Protein AF-I4B4V9-F1 (afdb_monomer_lite)

Sequence (174 aa):
MSSDVNYARADELATLVEERFMQLIEQGAFADLEPKLLELAKTGSEDQAVTLSLQFRLSDSEREREVIVAETSRAFLSDGDTYDFNNNESTLRYLCDGEIKVFQRNSCPHCWGDWPDKVKESVCPDCGYELGNQVKILIDDNACPHCLEGRVSRQEPRCDACGEQVEEKFVSWG

pLDDT: mean 88.31, std 8.2, range [35.88, 97.12]

Foldseek 3Di:
DPPPPQLVVVLVVQVVVQVVVVVCVVVCVCVVPLVVLQVVQLVDDQPDWRKDKDFDWDADPVLRAIDGQWMKMWIHHSVGDIDIDIDHQDWFWKCAQNDTFIGGPQADRPRRDGRHCCVVVQADPPPRDGQLPRMATEDEPQAQSPPRPFGADPVRQQTPPPRDGDDPSRHDYD

Radius of gyration: 19.32 Å; chains: 1; bounding box: 42×31×54 Å

Secondary structure (DSSP, 8-state):
------HHHHHHHHHHHHHHHHHHHHTTTTTTTHHHHHHHHTTS-TT-EEEEEEEEEEEETTTTEEEEEEEEEEEEETTS-EEEEE--PPEEEEEETTEEEEEETTB-TTT--B-TTTTTS-B-TTT--BBTTTEEEEESS-B-TTTSSSB--SS--B-TTT--B--GGGEEE-

Organism: Turneriella parva (strain ATCC BAA-1111 / DSM 21527 / NCTC 11395 / H) (NCBI:txid869212)

Structure (mmCIF, N/CA/C/O backbone):
data_AF-I4B4V9-F1
#
_entry.id   AF-I4B4V9-F1
#
loop_
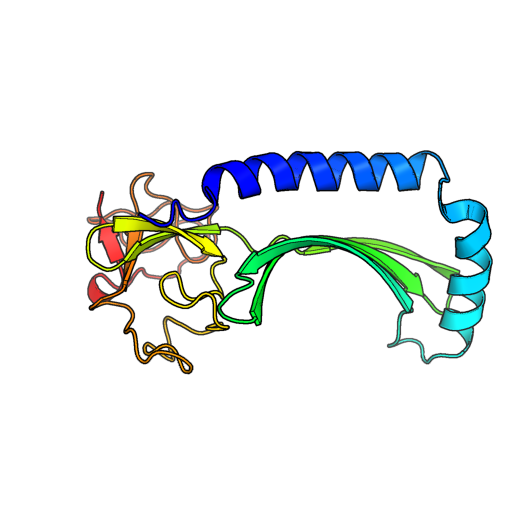_atom_site.group_PDB
_atom_site.id
_atom_site.type_symbol
_atom_site.label_atom_id
_atom_site.label_alt_id
_atom_site.label_comp_id
_atom_site.label_asym_id
_atom_site.label_entity_id
_atom_site.label_seq_id
_atom_site.pdbx_PDB_ins_code
_atom_site.Cartn_x
_atom_site.Cartn_y
_atom_site.Cartn_z
_atom_site.occupancy
_atom_site.B_iso_or_equiv
_atom_site.auth_seq_id
_atom_site.auth_comp_id
_atom_site.auth_asym_id
_atom_site.auth_atom_id
_atom_site.pdbx_PDB_model_num
ATOM 1 N N . MET A 1 1 ? -22.233 -16.194 5.574 1.00 35.88 1 MET A N 1
ATOM 2 C CA . MET A 1 1 ? -21.068 -15.579 6.233 1.00 35.88 1 MET A CA 1
ATOM 3 C C . MET A 1 1 ? -19.998 -15.494 5.170 1.00 35.88 1 MET A C 1
ATOM 5 O O . MET A 1 1 ? -19.434 -16.527 4.836 1.00 35.88 1 MET A O 1
ATOM 9 N N . SER A 1 2 ? -19.850 -14.329 4.536 1.00 43.50 2 SER A N 1
ATOM 10 C CA . SER A 1 2 ? -18.686 -14.080 3.684 1.00 43.50 2 SER A CA 1
ATOM 11 C C . SER A 1 2 ? -17.487 -14.091 4.620 1.00 43.50 2 SER A C 1
ATOM 13 O O . SER A 1 2 ? -17.448 -13.302 5.562 1.00 43.50 2 SER A O 1
ATOM 15 N N . SER A 1 3 ? -16.592 -15.063 4.474 1.00 57.78 3 SER A N 1
ATOM 16 C CA . SER A 1 3 ? -15.301 -14.984 5.141 1.00 57.78 3 SER A CA 1
ATOM 17 C C . SER A 1 3 ? -14.486 -13.973 4.348 1.00 57.78 3 SER A C 1
ATOM 19 O O . SER A 1 3 ? -13.926 -14.336 3.312 1.00 57.78 3 SER A O 1
ATOM 21 N N . ASP A 1 4 ? -14.486 -12.718 4.798 1.00 71.12 4 ASP A N 1
ATOM 22 C CA . ASP A 1 4 ? -13.602 -11.685 4.260 1.00 71.12 4 ASP A CA 1
ATOM 23 C C . ASP A 1 4 ? -12.173 -12.245 4.168 1.00 71.12 4 ASP A C 1
ATOM 25 O O . ASP A 1 4 ? -11.737 -13.050 5.004 1.00 71.12 4 ASP A O 1
ATOM 29 N N . VAL A 1 5 ? -11.441 -11.847 3.127 1.00 76.31 5 VAL A N 1
ATOM 30 C CA . VAL A 1 5 ? -10.042 -12.249 2.971 1.00 76.31 5 VAL A CA 1
ATOM 31 C C . VAL A 1 5 ? -9.266 -11.831 4.220 1.00 76.31 5 VAL A C 1
ATOM 33 O O . VAL A 1 5 ? -9.376 -10.699 4.690 1.00 76.31 5 VAL A O 1
ATOM 36 N N . ASN A 1 6 ? -8.469 -12.752 4.769 1.00 82.06 6 ASN A N 1
ATOM 37 C CA . ASN A 1 6 ? -7.642 -12.459 5.933 1.00 82.06 6 ASN A CA 1
ATOM 38 C C . ASN A 1 6 ? -6.485 -11.538 5.524 1.00 82.06 6 ASN A C 1
ATOM 40 O O . ASN A 1 6 ? -5.448 -12.003 5.050 1.00 82.06 6 ASN A O 1
ATOM 44 N N . TYR A 1 7 ? -6.684 -10.239 5.723 1.00 79.38 7 TYR A N 1
ATOM 45 C CA . TYR A 1 7 ? -5.731 -9.206 5.336 1.00 79.38 7 TYR A CA 1
ATOM 46 C C . TYR A 1 7 ? -4.411 -9.292 6.114 1.00 79.38 7 TYR A C 1
ATOM 48 O O . TYR A 1 7 ? -3.357 -9.071 5.535 1.00 79.38 7 TYR A O 1
ATOM 56 N N . ALA A 1 8 ? -4.435 -9.701 7.388 1.00 75.75 8 ALA A N 1
ATOM 57 C CA . ALA A 1 8 ? -3.206 -9.909 8.162 1.00 75.75 8 ALA A CA 1
ATOM 58 C C . ALA A 1 8 ? -2.328 -11.005 7.536 1.00 75.75 8 ALA A C 1
ATOM 60 O O . ALA A 1 8 ? -1.122 -10.852 7.398 1.00 75.75 8 ALA A O 1
ATOM 61 N N . ARG A 1 9 ? -2.947 -12.094 7.066 1.00 83.38 9 ARG A N 1
ATOM 62 C CA . ARG A 1 9 ? -2.232 -13.140 6.325 1.00 83.38 9 ARG A CA 1
ATOM 63 C C . ARG A 1 9 ? -1.784 -12.675 4.935 1.00 83.38 9 ARG A C 1
ATOM 65 O O . ARG A 1 9 ? -0.802 -13.190 4.408 1.00 83.38 9 ARG A O 1
ATOM 72 N N . ALA A 1 10 ? -2.523 -11.758 4.312 1.00 84.19 10 ALA A N 1
ATOM 73 C CA . ALA A 1 10 ? -2.114 -11.169 3.043 1.00 84.19 10 ALA A CA 1
ATOM 74 C C . ALA A 1 10 ? -0.869 -10.290 3.216 1.00 84.19 10 ALA A C 1
ATOM 76 O O . ALA A 1 10 ? 0.035 -10.405 2.403 1.00 84.19 10 ALA A O 1
ATOM 77 N N . ASP A 1 11 ? -0.787 -9.503 4.290 1.00 78.88 11 ASP A N 1
ATOM 78 C CA . ASP A 1 11 ? 0.392 -8.707 4.656 1.00 78.88 11 ASP A CA 1
ATOM 79 C C . ASP A 1 11 ? 1.641 -9.595 4.838 1.00 78.88 11 ASP A C 1
ATOM 81 O O . ASP A 1 11 ? 2.663 -9.367 4.196 1.00 78.88 11 ASP A O 1
ATOM 85 N N . GLU A 1 12 ? 1.520 -10.714 5.567 1.00 82.50 12 GLU A N 1
ATOM 86 C CA . GLU A 1 12 ? 2.602 -11.712 5.689 1.00 82.50 12 GLU A CA 1
ATOM 87 C C . GLU A 1 12 ? 3.039 -12.292 4.330 1.00 82.50 12 GLU A C 1
ATOM 89 O O . GLU A 1 12 ? 4.223 -12.527 4.079 1.00 82.50 12 GLU A O 1
ATOM 94 N N . LEU A 1 13 ? 2.080 -12.553 3.434 1.00 86.88 13 LEU A N 1
ATOM 95 C CA . LEU A 1 13 ? 2.371 -13.063 2.095 1.00 86.88 13 LEU A CA 1
ATOM 96 C C . LEU A 1 13 ? 3.001 -11.988 1.200 1.00 86.88 13 LEU A C 1
ATOM 98 O O . LEU A 1 13 ? 3.783 -12.327 0.315 1.00 86.88 13 LEU A O 1
ATOM 102 N N . ALA A 1 14 ? 2.684 -10.717 1.433 1.00 84.25 14 ALA A N 1
ATOM 103 C CA . ALA A 1 14 ? 3.181 -9.584 0.669 1.00 84.25 14 ALA A CA 1
ATOM 104 C C . ALA A 1 14 ? 4.707 -9.481 0.762 1.00 84.25 14 ALA A C 1
ATOM 106 O O . ALA A 1 14 ? 5.370 -9.410 -0.272 1.00 84.25 14 ALA A O 1
ATOM 107 N N . THR A 1 15 ? 5.262 -9.622 1.972 1.00 84.06 15 THR A N 1
ATOM 108 C CA . THR A 1 15 ? 6.716 -9.700 2.188 1.00 84.06 15 THR A CA 1
ATOM 109 C C . THR A 1 15 ? 7.345 -10.834 1.380 1.00 84.06 15 THR A C 1
ATOM 111 O O . THR A 1 15 ? 8.357 -10.643 0.712 1.00 84.06 15 THR A O 1
ATOM 114 N N . LEU A 1 16 ? 6.723 -12.019 1.371 1.00 88.06 16 LEU A N 1
ATOM 115 C CA . LEU A 1 16 ? 7.238 -13.144 0.592 1.00 88.06 16 LEU A CA 1
ATOM 116 C C . LEU A 1 16 ? 7.168 -12.878 -0.921 1.00 88.06 16 LEU A C 1
ATOM 118 O O . LEU A 1 16 ? 8.066 -13.289 -1.652 1.00 88.06 16 LEU A O 1
ATOM 122 N N . VAL A 1 17 ? 6.112 -12.223 -1.414 1.00 87.38 17 VAL A N 1
ATOM 123 C CA . VAL A 1 17 ? 5.985 -11.867 -2.837 1.00 87.38 17 VAL A CA 1
ATOM 124 C C . VAL A 1 17 ? 7.072 -10.873 -3.250 1.00 87.38 17 VAL A C 1
ATOM 126 O O . VAL A 1 17 ? 7.719 -11.092 -4.275 1.00 87.38 17 VAL A O 1
ATOM 129 N N . GLU A 1 18 ? 7.314 -9.843 -2.440 1.00 85.81 18 GLU A N 1
ATOM 130 C CA . GLU A 1 18 ? 8.386 -8.859 -2.634 1.00 85.81 18 GLU A CA 1
ATOM 131 C C . GLU A 1 18 ? 9.762 -9.537 -2.708 1.00 85.81 18 GLU A C 1
ATOM 133 O O . GLU A 1 18 ? 10.475 -9.392 -3.704 1.00 85.81 18 GLU A O 1
ATOM 138 N N . GLU A 1 19 ? 10.108 -10.361 -1.712 1.00 87.88 19 GLU A N 1
ATOM 139 C CA . GLU A 1 19 ? 11.382 -11.092 -1.681 1.00 87.88 19 GLU A CA 1
ATOM 140 C C . GLU A 1 19 ? 11.583 -11.949 -2.940 1.00 87.88 19 GLU A C 1
ATOM 142 O O . GLU A 1 19 ? 12.679 -12.018 -3.503 1.00 87.88 19 GLU A O 1
ATOM 147 N N . ARG A 1 20 ? 10.522 -12.619 -3.405 1.00 89.38 20 ARG A N 1
ATOM 148 C CA . ARG A 1 20 ? 10.584 -13.462 -4.606 1.00 89.38 20 ARG A CA 1
ATOM 149 C C . ARG A 1 20 ? 10.719 -12.649 -5.881 1.00 89.38 20 ARG A C 1
ATOM 151 O O . ARG A 1 20 ? 11.414 -13.095 -6.792 1.00 89.38 20 ARG A O 1
ATOM 158 N N . PHE A 1 21 ? 10.093 -11.483 -5.962 1.00 84.88 21 PHE A N 1
ATOM 159 C CA . PHE A 1 21 ? 10.244 -10.616 -7.121 1.00 84.88 21 PHE A CA 1
ATOM 160 C C . PHE A 1 21 ? 11.657 -10.048 -7.227 1.00 84.88 21 PHE A C 1
ATOM 162 O O . PHE A 1 21 ? 12.258 -10.124 -8.299 1.00 84.88 21 PHE A O 1
ATOM 169 N N . MET A 1 22 ? 12.234 -9.599 -6.111 1.00 85.06 22 MET A N 1
ATOM 170 C CA . MET A 1 22 ? 13.634 -9.166 -6.077 1.00 85.06 22 MET A CA 1
ATOM 171 C C . MET A 1 22 ? 14.581 -10.295 -6.500 1.00 85.06 22 MET A C 1
ATOM 173 O O . MET A 1 22 ? 15.472 -10.081 -7.318 1.00 85.06 22 MET A O 1
ATOM 177 N N . GLN A 1 23 ? 14.328 -11.532 -6.060 1.00 90.50 23 GLN A N 1
ATOM 178 C CA . GLN A 1 23 ? 15.096 -12.695 -6.522 1.00 90.50 23 GLN A CA 1
ATOM 179 C C . GLN A 1 23 ? 14.976 -12.933 -8.034 1.00 90.50 23 GLN A C 1
ATOM 181 O O . GLN A 1 23 ? 15.967 -13.293 -8.666 1.00 90.50 23 GLN A O 1
ATOM 186 N N . LEU A 1 24 ? 13.792 -12.756 -8.632 1.00 89.69 24 LEU A N 1
ATOM 187 C CA . LEU A 1 24 ? 13.614 -12.889 -10.085 1.00 89.69 24 LEU A CA 1
ATOM 188 C C . LEU A 1 24 ? 14.429 -11.840 -10.843 1.00 89.69 24 LEU A C 1
ATOM 190 O O . LEU A 1 24 ? 15.068 -12.161 -11.847 1.00 89.69 24 LEU A O 1
ATOM 194 N N . ILE A 1 25 ? 14.434 -10.607 -10.342 1.00 85.25 25 ILE A N 1
ATOM 195 C CA . ILE A 1 25 ? 15.245 -9.520 -10.880 1.00 85.25 25 ILE A CA 1
ATOM 196 C C . ILE A 1 25 ? 16.740 -9.867 -10.799 1.00 85.25 25 ILE A C 1
ATOM 198 O O . ILE A 1 25 ? 17.429 -9.835 -11.817 1.00 85.25 25 ILE A O 1
ATOM 202 N N . GLU A 1 26 ? 17.239 -10.256 -9.622 1.00 87.81 26 GLU A N 1
ATOM 203 C CA . GLU A 1 26 ? 18.649 -10.621 -9.406 1.00 87.81 26 GLU A CA 1
ATOM 204 C C . GLU A 1 26 ? 19.098 -11.807 -10.271 1.00 87.81 26 GLU A C 1
ATOM 206 O O . GLU A 1 26 ? 20.245 -11.874 -10.713 1.00 87.81 26 GLU A O 1
ATOM 211 N N . GLN A 1 27 ? 18.187 -12.742 -10.541 1.00 93.25 27 GLN A N 1
ATOM 212 C CA . GLN A 1 27 ? 18.430 -13.899 -11.405 1.00 93.25 27 GLN A CA 1
ATOM 213 C C . GLN A 1 27 ? 18.348 -13.565 -12.903 1.00 93.25 27 GLN A C 1
ATOM 215 O O . GLN A 1 27 ? 18.553 -14.451 -13.735 1.00 93.25 27 GLN A O 1
ATOM 220 N N . GLY A 1 28 ? 18.061 -12.311 -13.263 1.00 90.56 28 GLY A N 1
ATOM 221 C CA . GLY A 1 28 ? 17.988 -11.861 -14.650 1.00 90.56 28 GLY A CA 1
ATOM 222 C C . GLY A 1 28 ? 16.745 -12.355 -15.391 1.00 90.56 28 GLY A C 1
ATOM 223 O O . GLY A 1 28 ? 16.784 -12.484 -16.614 1.00 90.56 28 GLY A O 1
ATOM 224 N N . ALA A 1 29 ? 15.637 -12.623 -14.687 1.00 91.75 29 ALA A N 1
ATOM 225 C CA . ALA A 1 29 ? 14.393 -13.104 -15.298 1.00 91.75 29 ALA A CA 1
ATOM 226 C C . ALA A 1 29 ? 13.813 -12.141 -16.353 1.00 91.75 29 ALA A C 1
ATOM 228 O O . ALA A 1 29 ? 13.043 -12.573 -17.207 1.00 91.75 29 ALA A O 1
ATOM 229 N N . PHE A 1 30 ? 14.197 -10.861 -16.301 1.00 89.75 30 PHE A N 1
ATOM 230 C CA . PHE A 1 30 ? 13.755 -9.807 -17.220 1.00 89.75 30 PHE A CA 1
ATOM 231 C C . PHE A 1 30 ? 14.878 -9.269 -18.121 1.00 89.75 30 PHE A C 1
ATOM 233 O O . PHE A 1 30 ? 14.706 -8.230 -18.758 1.00 89.75 30 PHE A O 1
ATOM 240 N N . ALA A 1 31 ? 16.029 -9.948 -18.196 1.00 91.38 31 ALA A N 1
ATOM 241 C CA . ALA A 1 31 ? 17.213 -9.451 -18.906 1.00 91.38 31 ALA A CA 1
ATOM 242 C C . ALA A 1 31 ? 16.981 -9.195 -20.411 1.00 91.38 31 ALA A C 1
ATOM 244 O O . ALA A 1 31 ? 17.685 -8.397 -21.028 1.00 91.38 31 ALA A O 1
ATOM 245 N N . ASP A 1 32 ? 15.997 -9.853 -21.028 1.00 94.12 32 ASP A N 1
ATOM 246 C CA . ASP A 1 32 ? 15.596 -9.622 -22.419 1.00 94.12 32 ASP A CA 1
ATOM 247 C C . ASP A 1 32 ? 14.739 -8.353 -22.606 1.00 94.12 32 ASP A C 1
ATOM 249 O O . ASP A 1 32 ? 14.722 -7.766 -23.697 1.00 94.12 32 ASP A O 1
ATOM 253 N N . LEU A 1 33 ? 14.048 -7.916 -21.548 1.00 93.94 33 LEU A N 1
ATOM 254 C CA . LEU A 1 33 ? 13.209 -6.719 -21.523 1.00 93.94 33 LEU A CA 1
ATOM 255 C C . LEU A 1 33 ? 13.978 -5.466 -21.097 1.00 93.94 33 LEU A C 1
ATOM 257 O O . LEU A 1 33 ? 13.706 -4.398 -21.644 1.00 93.94 33 LEU A O 1
ATOM 261 N N . GLU A 1 34 ? 14.951 -5.578 -20.189 1.00 92.38 34 GLU A N 1
ATOM 262 C CA . GLU A 1 34 ? 15.701 -4.428 -19.653 1.00 92.38 34 GLU A CA 1
ATOM 263 C C . GLU A 1 34 ? 16.275 -3.497 -20.743 1.00 92.38 34 GLU A C 1
ATOM 265 O O . GLU A 1 34 ? 16.024 -2.290 -20.672 1.00 92.38 34 GLU A O 1
ATOM 270 N N . PRO A 1 35 ? 16.930 -3.986 -21.822 1.00 94.12 35 PRO A N 1
ATOM 271 C CA . PRO A 1 35 ? 17.430 -3.103 -22.876 1.00 94.12 35 PRO A CA 1
ATOM 272 C C . PRO A 1 35 ? 16.311 -2.353 -23.608 1.00 94.12 35 PRO A C 1
ATOM 274 O O . PRO A 1 35 ? 16.499 -1.217 -24.032 1.00 94.12 35 PRO A O 1
ATOM 277 N N . LYS A 1 36 ? 15.136 -2.976 -23.765 1.00 97.12 36 LYS A N 1
ATOM 278 C CA . LYS A 1 36 ? 13.981 -2.364 -24.443 1.00 97.12 36 LYS A CA 1
ATOM 279 C C . LYS A 1 36 ? 13.352 -1.273 -23.579 1.00 97.12 36 LYS A C 1
ATOM 281 O O . LYS A 1 36 ? 12.933 -0.249 -24.111 1.00 97.12 36 LYS A O 1
ATOM 286 N N . LEU A 1 37 ? 13.296 -1.496 -22.267 1.00 95.75 37 LEU A N 1
ATOM 287 C CA . LEU A 1 37 ? 12.787 -0.528 -21.297 1.00 95.75 37 LEU A CA 1
ATOM 288 C C . LEU A 1 37 ? 13.724 0.683 -21.186 1.00 95.75 37 LEU A C 1
ATOM 290 O O . LEU A 1 37 ? 13.245 1.813 -21.216 1.00 95.75 37 LEU A O 1
ATOM 294 N N . LEU A 1 38 ? 15.044 0.463 -21.177 1.00 95.25 38 LEU A N 1
ATOM 295 C CA . LEU A 1 38 ? 16.041 1.540 -21.218 1.00 95.25 38 LEU A CA 1
ATOM 296 C C . LEU A 1 38 ? 15.961 2.365 -22.507 1.00 95.25 38 LEU A C 1
ATOM 298 O O . LEU A 1 38 ? 15.999 3.591 -22.460 1.00 95.25 38 LEU A O 1
ATOM 302 N N . GLU A 1 39 ? 15.826 1.721 -23.669 1.00 96.25 39 GLU A N 1
ATOM 303 C CA . GLU A 1 39 ? 15.646 2.445 -24.935 1.00 96.25 39 GLU A CA 1
ATOM 304 C C . GLU A 1 39 ? 14.368 3.292 -24.938 1.00 96.25 39 GLU A C 1
ATOM 306 O O . GLU A 1 39 ? 14.380 4.408 -25.451 1.00 96.25 39 GLU A O 1
ATOM 311 N N . LEU A 1 40 ? 13.284 2.807 -24.321 1.00 96.50 40 LEU A N 1
ATOM 312 C CA . LEU A 1 40 ? 12.070 3.602 -24.142 1.00 96.50 40 LEU A CA 1
ATOM 313 C C . LEU A 1 40 ? 12.305 4.786 -23.191 1.00 96.50 40 LEU A C 1
ATOM 315 O O . LEU A 1 40 ? 11.895 5.901 -23.513 1.00 96.50 40 LEU A O 1
ATOM 319 N N . ALA A 1 41 ? 12.994 4.575 -22.066 1.00 95.62 41 ALA A N 1
ATOM 320 C CA . ALA A 1 41 ? 13.292 5.627 -21.092 1.00 95.62 41 ALA A CA 1
ATOM 321 C C . ALA A 1 41 ? 14.095 6.783 -21.707 1.00 95.62 41 ALA A C 1
ATOM 323 O O . ALA A 1 41 ? 13.781 7.947 -21.474 1.00 95.62 41 ALA A O 1
ATOM 324 N N . LYS A 1 42 ? 15.054 6.480 -22.592 1.00 94.50 42 LYS A N 1
ATOM 325 C CA . LYS A 1 42 ? 15.844 7.482 -23.335 1.00 94.50 42 LYS A CA 1
ATOM 326 C C . LYS A 1 42 ? 15.021 8.406 -24.240 1.00 94.50 42 LYS A C 1
ATOM 328 O O . LYS A 1 42 ? 15.547 9.412 -24.709 1.00 94.50 42 LYS A O 1
ATOM 333 N N . THR A 1 43 ? 13.762 8.071 -24.533 1.00 95.50 43 THR A N 1
ATOM 334 C CA . THR A 1 43 ? 12.872 8.942 -25.321 1.00 95.50 43 THR A CA 1
ATOM 335 C C . THR A 1 43 ? 12.199 10.039 -24.488 1.00 95.50 43 THR A C 1
ATOM 337 O O . THR A 1 43 ? 11.649 10.976 -25.068 1.00 95.50 43 THR A O 1
ATOM 340 N N . GLY A 1 44 ? 12.234 9.926 -23.155 1.00 90.06 44 GLY A N 1
ATOM 341 C CA . GLY A 1 44 ? 11.674 10.898 -22.215 1.00 90.06 44 GLY A CA 1
ATOM 342 C C . GLY A 1 44 ? 12.641 12.027 -21.844 1.00 90.06 44 GLY A C 1
ATOM 343 O O . GLY A 1 44 ? 13.796 12.053 -22.265 1.00 90.06 44 GLY A O 1
ATOM 344 N N . SER A 1 45 ? 12.152 12.982 -21.050 1.00 87.81 45 SER A N 1
ATOM 345 C CA . SER A 1 45 ? 12.990 14.000 -20.394 1.00 87.81 45 SER A CA 1
ATOM 346 C C . SER A 1 45 ? 13.687 13.450 -19.144 1.00 87.81 45 SER A C 1
ATOM 348 O O . SER A 1 45 ? 13.244 12.446 -18.601 1.00 87.81 45 SER A O 1
ATOM 350 N N . GLU A 1 46 ? 14.692 14.162 -18.623 1.00 86.69 46 GLU A N 1
ATOM 351 C CA . GLU A 1 46 ? 15.421 13.786 -17.391 1.00 86.69 46 GLU A CA 1
ATOM 352 C C . GLU A 1 46 ? 14.506 13.586 -16.162 1.00 86.69 46 GLU A C 1
ATOM 354 O O . GLU A 1 46 ? 14.821 12.790 -15.285 1.00 86.69 46 GLU A O 1
ATOM 359 N N . ASP A 1 47 ? 13.337 14.238 -16.127 1.00 88.94 47 ASP A N 1
ATOM 360 C CA . ASP A 1 47 ? 12.346 14.101 -15.046 1.00 88.94 47 ASP A CA 1
ATOM 361 C C . ASP A 1 47 ? 11.377 12.909 -15.222 1.00 88.94 47 ASP A C 1
ATOM 363 O O . ASP A 1 47 ? 10.393 12.784 -14.489 1.00 88.94 47 ASP A O 1
ATOM 367 N N . GLN A 1 48 ? 11.585 12.057 -16.231 1.00 90.94 48 GLN A N 1
ATOM 368 C CA . GLN A 1 48 ? 10.705 10.933 -16.556 1.00 90.94 48 GLN A CA 1
ATOM 369 C C . GLN A 1 48 ? 11.439 9.597 -16.434 1.00 90.94 48 GLN A C 1
ATOM 371 O O . GLN A 1 48 ? 12.598 9.461 -16.814 1.00 90.94 48 GLN A O 1
ATOM 376 N N . ALA A 1 49 ? 10.720 8.584 -15.953 1.00 93.38 49 ALA A N 1
ATOM 377 C CA . ALA A 1 49 ? 11.206 7.215 -15.848 1.00 93.38 49 ALA A CA 1
ATOM 378 C C . ALA A 1 49 ? 10.206 6.244 -16.483 1.00 93.38 49 ALA A C 1
ATOM 380 O O . ALA A 1 49 ? 8.994 6.478 -16.471 1.00 93.38 49 ALA A O 1
ATOM 381 N N . VAL A 1 50 ? 10.715 5.133 -17.012 1.00 95.31 50 VAL A N 1
ATOM 382 C CA . VAL A 1 50 ? 9.902 3.957 -17.348 1.00 95.31 50 VAL A CA 1
ATOM 383 C C . VAL A 1 50 ? 9.975 3.002 -16.167 1.00 95.31 50 VAL A C 1
ATOM 385 O O . VAL A 1 50 ? 11.069 2.717 -15.695 1.00 95.31 50 VAL A O 1
ATOM 388 N N . THR A 1 51 ? 8.841 2.478 -15.709 1.00 92.75 51 THR A N 1
ATOM 389 C CA . THR A 1 51 ? 8.795 1.595 -14.534 1.00 92.75 51 THR A CA 1
ATOM 390 C C . THR A 1 51 ? 8.205 0.239 -14.896 1.00 92.75 51 THR A C 1
ATOM 392 O O . THR A 1 51 ? 7.180 0.161 -15.574 1.00 92.75 51 THR A O 1
ATOM 395 N N . LEU A 1 52 ? 8.845 -0.831 -14.423 1.00 90.88 52 LEU A N 1
ATOM 396 C CA . LEU A 1 52 ? 8.293 -2.182 -14.404 1.00 90.88 52 LEU A CA 1
ATOM 397 C C . LEU A 1 52 ? 7.914 -2.541 -12.965 1.00 90.88 52 LEU A C 1
ATOM 399 O O . LEU A 1 52 ? 8.776 -2.506 -12.090 1.00 90.88 52 LEU A O 1
ATOM 403 N N . SER A 1 53 ? 6.656 -2.918 -12.744 1.00 89.88 53 SER A N 1
ATOM 404 C CA . SER A 1 53 ? 6.107 -3.175 -11.408 1.00 89.88 53 SER A CA 1
ATOM 405 C C . SER A 1 53 ? 5.486 -4.566 -11.308 1.00 89.88 53 SER A C 1
ATOM 407 O O . SER A 1 53 ? 4.781 -5.003 -12.221 1.00 89.88 53 SER A O 1
ATOM 409 N N . LEU A 1 54 ? 5.687 -5.233 -10.171 1.00 88.38 54 LEU A N 1
ATOM 410 C CA . LEU A 1 54 ? 4.880 -6.365 -9.728 1.00 88.38 54 LEU A CA 1
ATOM 411 C C . LEU A 1 54 ? 3.990 -5.911 -8.576 1.00 88.38 54 LEU A C 1
ATOM 413 O O . LEU A 1 54 ? 4.478 -5.359 -7.594 1.00 88.38 54 LEU A O 1
ATOM 417 N N . GLN A 1 55 ? 2.695 -6.197 -8.681 1.00 88.81 55 GLN A N 1
ATOM 418 C CA . GLN A 1 55 ? 1.722 -5.873 -7.645 1.00 88.81 55 GLN A CA 1
ATOM 419 C C . GLN A 1 55 ? 1.027 -7.130 -7.133 1.00 88.81 55 GLN A C 1
ATOM 421 O O . GLN A 1 55 ? 0.503 -7.929 -7.913 1.00 88.81 55 GLN A O 1
ATOM 426 N N . PHE A 1 56 ? 0.972 -7.267 -5.811 1.00 87.31 56 PHE A N 1
ATOM 427 C CA . PHE A 1 56 ? 0.105 -8.220 -5.136 1.00 87.31 56 PHE A CA 1
ATOM 428 C C . PHE A 1 56 ? -1.152 -7.496 -4.665 1.00 87.31 56 PHE A C 1
ATOM 430 O O . PHE A 1 56 ? -1.089 -6.615 -3.811 1.00 87.31 56 PHE A O 1
ATOM 437 N N . ARG A 1 57 ? -2.299 -7.860 -5.241 1.00 87.12 57 ARG A N 1
ATOM 438 C CA . ARG A 1 57 ? -3.585 -7.220 -4.963 1.00 87.12 57 ARG A CA 1
ATOM 439 C C . ARG A 1 57 ? -4.565 -8.203 -4.338 1.00 87.12 57 ARG A C 1
ATOM 441 O O . ARG A 1 57 ? -4.581 -9.383 -4.692 1.00 87.12 57 ARG A O 1
ATOM 448 N N . LEU A 1 58 ? -5.408 -7.699 -3.444 1.00 85.81 58 LEU A N 1
ATOM 449 C CA . LEU A 1 58 ? -6.638 -8.373 -3.041 1.00 85.81 58 LEU A CA 1
ATOM 450 C C . LEU A 1 58 ? -7.807 -7.719 -3.758 1.00 85.81 58 LEU A C 1
ATOM 452 O O . LEU A 1 58 ? -7.927 -6.496 -3.725 1.00 85.81 58 LEU A O 1
ATOM 456 N N . SER A 1 59 ? -8.678 -8.534 -4.346 1.00 85.19 59 SER A N 1
ATOM 457 C CA . SER A 1 59 ? -9.833 -8.053 -5.099 1.00 85.19 59 SER A CA 1
ATOM 458 C C . SER A 1 59 ? -11.133 -8.534 -4.453 1.00 85.19 59 SER A C 1
ATOM 460 O O . SER A 1 59 ? -11.292 -9.719 -4.156 1.00 85.19 59 SER A O 1
ATOM 462 N N . ASP A 1 60 ? -12.071 -7.611 -4.263 1.00 82.00 60 ASP A N 1
ATOM 463 C CA . ASP A 1 60 ? -13.472 -7.892 -3.963 1.00 82.00 60 ASP A CA 1
ATOM 464 C C . ASP A 1 60 ? -14.234 -7.917 -5.293 1.00 82.00 60 ASP A C 1
ATOM 466 O O . ASP A 1 60 ? -14.497 -6.877 -5.902 1.00 82.00 60 ASP A O 1
ATOM 470 N N . SER A 1 61 ? -14.561 -9.121 -5.765 1.00 81.88 61 SER A N 1
ATOM 471 C CA . SER A 1 61 ? -15.221 -9.318 -7.058 1.00 81.88 61 SER A CA 1
ATOM 472 C C . SER A 1 61 ? -16.677 -8.862 -7.082 1.00 81.88 61 SER A C 1
ATOM 474 O O . SER A 1 61 ? -17.206 -8.625 -8.161 1.00 81.88 61 SER A O 1
ATOM 476 N N . GLU A 1 62 ? -17.347 -8.778 -5.930 1.00 79.94 62 GLU A N 1
ATOM 477 C CA . GLU A 1 62 ? -18.735 -8.305 -5.880 1.00 79.94 62 GLU A CA 1
ATOM 478 C C . GLU A 1 62 ? -18.792 -6.780 -5.959 1.00 79.94 62 GLU A C 1
ATOM 480 O O . GLU A 1 62 ? -19.710 -6.222 -6.560 1.00 79.94 62 GLU A O 1
ATOM 485 N N . ARG A 1 63 ? -17.808 -6.107 -5.353 1.00 76.19 63 ARG A N 1
ATOM 486 C CA . ARG A 1 63 ? -17.713 -4.642 -5.338 1.00 76.19 63 ARG A CA 1
ATOM 487 C C . ARG A 1 63 ? -16.857 -4.072 -6.465 1.00 76.19 63 ARG A C 1
ATOM 489 O O . ARG A 1 63 ? -16.801 -2.852 -6.587 1.00 76.19 63 ARG A O 1
ATOM 496 N N . GLU A 1 64 ? -16.207 -4.935 -7.246 1.00 81.25 64 GLU A N 1
ATOM 497 C CA . GLU A 1 64 ? -15.254 -4.584 -8.309 1.00 81.25 64 GLU A CA 1
ATOM 498 C C . GLU A 1 64 ? -14.137 -3.658 -7.797 1.00 81.25 64 GLU A C 1
ATOM 500 O O . GLU A 1 64 ? -13.786 -2.657 -8.420 1.00 81.25 64 GLU A O 1
ATOM 505 N N . ARG A 1 65 ? -13.598 -3.977 -6.613 1.00 79.88 65 ARG A N 1
ATOM 506 C CA . ARG A 1 65 ? -12.570 -3.176 -5.930 1.00 79.88 65 ARG A CA 1
ATOM 507 C C . ARG A 1 65 ? -11.311 -3.976 -5.702 1.00 79.88 65 ARG A C 1
ATOM 509 O O . ARG A 1 65 ? -11.371 -5.181 -5.477 1.00 79.88 65 ARG A O 1
ATOM 516 N N . GLU A 1 66 ? -10.183 -3.281 -5.697 1.00 82.31 66 GLU A N 1
ATOM 517 C CA . GLU A 1 66 ? -8.882 -3.871 -5.422 1.00 82.31 66 GLU A CA 1
ATOM 518 C C . GLU A 1 66 ? -8.109 -3.028 -4.420 1.00 82.31 66 GLU A C 1
ATOM 520 O O . GLU A 1 66 ? -8.222 -1.806 -4.408 1.00 82.31 66 GLU A O 1
ATOM 525 N N . VAL A 1 67 ? -7.296 -3.696 -3.611 1.00 80.56 67 VAL A N 1
ATOM 526 C CA . VAL A 1 67 ? -6.349 -3.073 -2.689 1.00 80.56 67 VAL A CA 1
ATOM 527 C C . VAL A 1 67 ? -4.969 -3.644 -2.989 1.00 80.56 67 VAL A C 1
ATOM 529 O O . VAL A 1 67 ? -4.806 -4.865 -3.061 1.00 80.56 67 VAL A O 1
ATOM 532 N N . ILE A 1 68 ? -3.981 -2.773 -3.199 1.00 81.25 68 ILE A N 1
ATOM 533 C CA . ILE A 1 68 ? -2.613 -3.157 -3.575 1.00 81.25 68 ILE A CA 1
ATOM 534 C C . ILE A 1 68 ? -1.830 -3.483 -2.314 1.00 81.25 68 ILE A C 1
ATOM 536 O O . ILE A 1 68 ? -1.227 -2.589 -1.763 1.00 81.25 68 ILE A O 1
ATOM 540 N N . VAL A 1 69 ? -1.793 -4.731 -1.857 1.00 83.12 69 VAL A N 1
ATOM 541 C CA . VAL A 1 69 ? -1.111 -5.107 -0.603 1.00 83.12 69 VAL A CA 1
ATOM 542 C C . VAL A 1 69 ? 0.400 -4.862 -0.658 1.00 83.12 69 VAL A C 1
ATOM 544 O O . VAL A 1 69 ? 0.973 -4.384 0.315 1.00 83.12 69 VAL A O 1
ATOM 547 N N . ALA A 1 70 ? 1.034 -5.168 -1.789 1.00 83.62 70 ALA A N 1
ATOM 548 C CA . ALA A 1 70 ? 2.440 -4.856 -2.027 1.00 83.62 70 ALA A CA 1
ATOM 549 C C . ALA A 1 70 ? 2.688 -4.478 -3.481 1.00 83.62 70 ALA A C 1
ATOM 551 O O . ALA A 1 70 ? 2.037 -4.993 -4.399 1.00 83.62 70 ALA A O 1
ATOM 552 N N . GLU A 1 71 ? 3.683 -3.621 -3.669 1.00 86.94 71 GLU A N 1
ATOM 553 C CA . GLU A 1 71 ? 4.227 -3.258 -4.966 1.00 86.94 71 GLU A CA 1
ATOM 554 C C . GLU A 1 71 ? 5.749 -3.190 -4.884 1.00 86.94 71 GLU A C 1
ATOM 556 O O . GLU A 1 71 ? 6.306 -2.435 -4.086 1.00 86.94 71 GLU A O 1
ATOM 561 N N . THR A 1 72 ? 6.411 -3.917 -5.779 1.00 87.81 72 THR A N 1
ATOM 562 C CA . THR A 1 72 ? 7.843 -3.759 -6.028 1.00 87.81 72 THR A CA 1
ATOM 563 C C . THR A 1 72 ? 8.058 -3.339 -7.462 1.00 87.81 72 THR A C 1
ATOM 565 O O . THR A 1 72 ? 7.482 -3.915 -8.389 1.00 87.81 72 THR A O 1
ATOM 568 N N . SER A 1 73 ? 8.918 -2.347 -7.638 1.00 89.50 73 SER A N 1
ATOM 569 C CA . SER A 1 73 ? 9.109 -1.661 -8.900 1.00 89.50 73 SER A CA 1
ATOM 570 C C . SER A 1 73 ? 10.591 -1.444 -9.192 1.00 89.50 73 SER A C 1
ATOM 572 O O . SER A 1 73 ? 11.381 -1.158 -8.294 1.00 89.50 73 SER A O 1
ATOM 574 N N . ARG A 1 74 ? 10.954 -1.530 -10.475 1.00 90.94 74 ARG A N 1
ATOM 575 C CA . ARG A 1 74 ? 12.241 -1.079 -11.017 1.00 90.94 74 ARG A CA 1
ATOM 576 C C . ARG A 1 74 ? 12.002 0.066 -11.986 1.00 90.94 74 ARG A C 1
ATOM 578 O O . ARG A 1 74 ? 11.261 -0.095 -12.959 1.00 90.94 74 ARG A O 1
ATOM 585 N N . ALA A 1 75 ? 12.645 1.198 -11.732 1.00 93.69 75 ALA A N 1
ATOM 586 C CA . ALA A 1 75 ? 12.668 2.342 -12.633 1.00 93.69 75 ALA A CA 1
ATOM 587 C C . ALA A 1 75 ? 13.900 2.301 -13.547 1.00 93.69 75 ALA A C 1
ATOM 589 O O . ALA A 1 75 ? 14.995 1.928 -13.127 1.00 93.69 75 ALA A O 1
ATOM 590 N N . PHE A 1 76 ? 13.696 2.732 -14.788 1.00 94.75 76 PHE A N 1
ATOM 591 C CA . PHE A 1 76 ? 14.688 2.873 -15.846 1.00 94.75 76 PHE A CA 1
ATOM 592 C C . PHE A 1 76 ? 14.745 4.343 -16.260 1.00 94.75 76 PHE A C 1
ATOM 594 O O . PHE A 1 76 ? 13.718 4.924 -16.631 1.00 94.75 76 PHE A O 1
ATOM 601 N N . LEU A 1 77 ? 15.934 4.936 -16.181 1.00 94.44 77 LEU A N 1
ATOM 602 C CA . LEU A 1 77 ? 16.164 6.358 -16.413 1.00 94.44 77 LEU A CA 1
ATOM 603 C C . LEU A 1 77 ? 16.754 6.633 -17.798 1.00 94.44 77 LEU A C 1
ATOM 605 O O . LEU A 1 77 ? 17.313 5.755 -18.461 1.00 94.44 77 LEU A O 1
ATOM 609 N N . SER A 1 78 ? 16.618 7.881 -18.250 1.00 93.06 78 SER A N 1
ATOM 610 C CA . SER A 1 78 ? 17.097 8.323 -19.563 1.00 93.06 78 SER A CA 1
ATOM 611 C C . SER A 1 78 ? 18.625 8.313 -19.698 1.00 93.06 78 SER A C 1
ATOM 613 O O . SER A 1 78 ? 19.138 8.226 -20.812 1.00 93.06 78 SER A O 1
ATOM 615 N N . ASP A 1 79 ? 19.361 8.397 -18.589 1.00 92.12 79 ASP A N 1
ATOM 616 C CA . ASP A 1 79 ? 20.829 8.330 -18.539 1.00 92.12 79 ASP A CA 1
ATOM 617 C C . ASP A 1 79 ? 21.380 6.891 -18.569 1.00 92.12 79 ASP A C 1
ATOM 619 O O . ASP A 1 79 ? 22.578 6.691 -18.773 1.00 92.12 79 ASP A O 1
ATOM 623 N N . GLY A 1 80 ? 20.500 5.892 -18.466 1.00 89.81 80 GLY A N 1
ATOM 624 C CA . GLY A 1 80 ? 20.857 4.478 -18.440 1.00 89.81 80 GLY A CA 1
ATOM 625 C C . GLY A 1 80 ? 20.880 3.863 -17.042 1.00 89.81 80 GLY A C 1
ATOM 626 O O . GLY A 1 80 ? 21.045 2.645 -16.949 1.00 89.81 80 GLY A O 1
ATOM 627 N N . ASP A 1 81 ? 20.692 4.660 -15.989 1.00 92.62 81 ASP A N 1
ATOM 628 C CA . ASP A 1 81 ? 20.652 4.162 -14.620 1.00 92.62 81 ASP A CA 1
ATOM 629 C C . ASP A 1 81 ? 19.311 3.486 -14.299 1.00 92.62 81 ASP A C 1
ATOM 631 O O . ASP A 1 81 ? 18.272 3.699 -14.938 1.00 92.62 81 ASP A O 1
ATOM 635 N N . THR A 1 82 ? 19.343 2.638 -13.272 1.00 92.50 82 THR A N 1
ATOM 636 C CA . THR A 1 82 ? 18.165 1.954 -12.735 1.00 92.50 82 THR A CA 1
ATOM 637 C C . THR A 1 82 ? 18.168 2.007 -11.221 1.00 92.50 82 THR A C 1
ATOM 639 O O . THR A 1 82 ? 19.228 1.901 -10.603 1.00 92.50 82 THR A O 1
ATOM 642 N N . TYR A 1 83 ? 16.987 2.075 -10.618 1.00 90.44 83 TYR A N 1
ATOM 643 C CA . TYR A 1 83 ? 16.831 1.897 -9.179 1.00 90.44 83 TYR A CA 1
ATOM 644 C C . TYR A 1 83 ? 15.566 1.104 -8.863 1.00 90.44 83 TYR A C 1
ATOM 646 O O . TYR A 1 83 ? 14.562 1.191 -9.574 1.00 90.44 83 TYR A O 1
ATOM 654 N N . ASP A 1 84 ? 15.638 0.341 -7.778 1.00 88.62 84 ASP A N 1
ATOM 655 C CA . ASP A 1 84 ? 14.520 -0.431 -7.253 1.00 88.62 84 ASP A CA 1
ATOM 656 C C . ASP A 1 84 ? 13.851 0.345 -6.122 1.00 88.62 84 ASP A C 1
ATOM 658 O O . ASP A 1 84 ? 14.514 1.024 -5.332 1.00 88.62 84 ASP A O 1
ATOM 662 N N . PHE A 1 85 ? 12.530 0.251 -6.043 1.00 84.38 85 PHE A N 1
ATOM 663 C CA . PHE A 1 85 ? 11.756 0.822 -4.954 1.00 84.38 85 PHE A CA 1
ATOM 664 C C . PHE A 1 85 ? 10.538 -0.044 -4.649 1.00 84.38 85 PHE A C 1
ATOM 666 O O . PHE A 1 85 ? 9.916 -0.624 -5.541 1.00 84.38 85 PHE A O 1
ATOM 673 N N . ASN A 1 86 ? 10.195 -0.101 -3.367 1.00 80.50 86 ASN A N 1
ATOM 674 C CA . ASN A 1 86 ? 9.012 -0.787 -2.875 1.00 80.50 86 ASN A CA 1
ATOM 675 C C . ASN A 1 86 ? 8.007 0.254 -2.412 1.00 80.50 86 ASN A C 1
ATOM 677 O O . ASN A 1 86 ? 8.361 1.190 -1.692 1.00 80.50 86 ASN A O 1
ATOM 681 N N . ASN A 1 87 ? 6.758 0.081 -2.820 1.00 69.31 87 ASN A N 1
ATOM 682 C CA . ASN A 1 87 ? 5.643 0.867 -2.328 1.00 69.31 87 ASN A CA 1
ATOM 683 C C . ASN A 1 87 ? 4.665 -0.065 -1.619 1.00 69.31 87 ASN A C 1
ATOM 685 O O . ASN A 1 87 ? 3.599 -0.404 -2.131 1.00 69.31 87 ASN A O 1
ATOM 689 N N . ASN A 1 88 ? 5.061 -0.499 -0.427 1.00 68.06 88 ASN A N 1
ATOM 690 C CA . ASN A 1 88 ? 4.162 -1.207 0.464 1.00 68.06 88 ASN A CA 1
ATOM 691 C C . ASN A 1 88 ? 3.492 -0.161 1.345 1.00 68.06 88 ASN A C 1
ATOM 693 O O . ASN A 1 88 ? 4.108 0.389 2.262 1.00 68.06 88 ASN A O 1
ATOM 697 N N . GLU A 1 89 ? 2.231 0.145 1.053 1.00 67.25 89 GLU A N 1
ATOM 698 C CA . GLU A 1 89 ? 1.449 0.965 1.964 1.00 67.25 89 GLU A CA 1
ATOM 699 C C . GLU A 1 89 ? 1.298 0.219 3.285 1.00 67.25 89 GLU A C 1
ATOM 701 O O . GLU A 1 89 ? 0.740 -0.879 3.342 1.00 67.25 89 GLU A O 1
ATOM 706 N N . SER A 1 90 ? 1.807 0.825 4.354 1.00 70.75 90 SER A N 1
ATOM 707 C CA . SER A 1 90 ? 1.790 0.192 5.658 1.00 70.75 90 SER A CA 1
ATOM 708 C C . SER A 1 90 ? 0.362 -0.069 6.127 1.00 70.75 90 SER A C 1
ATOM 710 O O . SER A 1 90 ? -0.541 0.768 5.978 1.00 70.75 90 SER A O 1
ATOM 712 N N . THR A 1 91 ? 0.164 -1.240 6.718 1.00 80.94 91 THR A N 1
ATOM 713 C CA . THR A 1 91 ? -1.129 -1.635 7.255 1.00 80.94 91 THR A CA 1
ATOM 714 C C . THR A 1 91 ? -1.328 -1.087 8.661 1.00 80.94 91 THR A C 1
ATOM 716 O O . THR A 1 91 ? -0.393 -0.872 9.432 1.00 80.94 91 THR A O 1
ATOM 719 N N . LEU A 1 92 ? -2.585 -0.818 8.989 1.00 86.88 92 LEU A N 1
ATOM 720 C CA . LEU A 1 92 ? -3.037 -0.419 10.307 1.00 86.88 92 LEU A CA 1
ATOM 721 C C . LEU A 1 92 ? -4.146 -1.357 10.757 1.00 86.88 92 LEU A C 1
ATOM 723 O O . LEU A 1 92 ? -4.902 -1.919 9.957 1.00 86.88 92 LEU A O 1
ATOM 727 N N . ARG A 1 93 ? -4.268 -1.489 12.073 1.00 89.38 93 ARG A N 1
ATOM 728 C CA . ARG A 1 93 ? -5.395 -2.167 12.698 1.00 89.38 93 ARG A CA 1
ATOM 729 C C . ARG A 1 93 ? -6.488 -1.146 12.954 1.00 89.38 93 ARG A C 1
ATOM 731 O O . ARG A 1 93 ? -6.236 -0.053 13.451 1.00 89.38 93 ARG A O 1
ATOM 738 N N . TYR A 1 94 ? -7.712 -1.516 12.633 1.00 92.88 94 TYR A N 1
ATOM 739 C CA . TYR A 1 94 ? -8.900 -0.701 12.796 1.00 92.88 94 TYR A CA 1
ATOM 740 C C . TYR A 1 94 ? -9.927 -1.459 13.623 1.00 92.88 94 TYR A C 1
ATOM 742 O O . TYR A 1 94 ? -10.083 -2.666 13.467 1.00 92.88 94 TYR A O 1
ATOM 750 N N . LEU A 1 95 ? -10.668 -0.741 14.459 1.00 93.44 95 LEU A N 1
ATOM 751 C CA . LEU A 1 95 ? -11.960 -1.180 14.959 1.00 93.44 95 LEU A CA 1
ATOM 752 C C . LEU A 1 95 ? -13.028 -0.602 14.025 1.00 93.44 95 LEU A C 1
ATOM 754 O O . LEU A 1 95 ? -13.229 0.611 14.003 1.00 93.44 95 LEU A O 1
ATOM 758 N N . CYS A 1 96 ? -13.674 -1.452 13.233 1.00 93.94 96 CYS A N 1
ATOM 759 C CA . CYS A 1 96 ? -14.700 -1.080 12.261 1.00 93.94 96 CYS A CA 1
ATOM 760 C C . CYS A 1 96 ? -15.977 -1.859 12.580 1.00 93.94 96 CYS A C 1
ATOM 762 O O . CYS A 1 96 ? -15.958 -3.085 12.548 1.00 93.94 96 CYS A O 1
ATOM 764 N N . ASP A 1 97 ? -17.062 -1.164 12.932 1.00 91.25 97 ASP A N 1
ATOM 765 C CA . ASP A 1 97 ? -18.325 -1.780 13.387 1.00 91.25 97 ASP A CA 1
ATOM 766 C C . ASP A 1 97 ? -18.153 -2.798 14.535 1.00 91.25 97 ASP A C 1
ATOM 768 O O . ASP A 1 97 ? -18.885 -3.779 14.653 1.00 91.25 97 ASP A O 1
ATOM 772 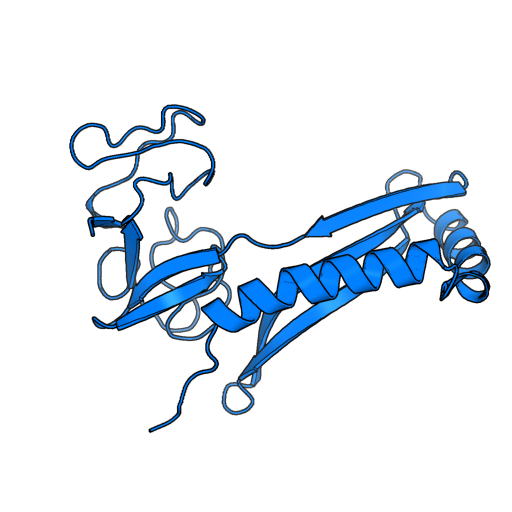N N . GLY A 1 98 ? -17.171 -2.563 15.411 1.00 86.69 98 GLY A N 1
ATOM 773 C CA . GLY A 1 98 ? -16.859 -3.451 16.535 1.00 86.69 98 GLY A CA 1
ATOM 774 C C . GLY A 1 98 ? -15.994 -4.664 16.176 1.00 86.69 98 GLY A C 1
ATOM 775 O O . GLY A 1 98 ? -15.619 -5.417 17.073 1.00 86.69 98 GLY A O 1
ATOM 776 N N . GLU A 1 99 ? -15.620 -4.830 14.907 1.00 89.81 99 GLU A N 1
ATOM 777 C CA . GLU A 1 99 ? -14.710 -5.877 14.446 1.00 89.81 99 GLU A CA 1
ATOM 778 C C . GLU A 1 99 ? -13.301 -5.322 14.215 1.00 89.81 99 GLU A C 1
ATOM 780 O O . GLU A 1 99 ? -13.122 -4.202 13.731 1.00 89.81 99 GLU A O 1
ATOM 785 N N . ILE A 1 100 ? -12.279 -6.114 14.552 1.00 89.25 100 ILE A N 1
ATOM 786 C CA . ILE A 1 100 ? -10.891 -5.763 14.245 1.00 89.25 100 ILE A CA 1
ATOM 787 C C . ILE A 1 100 ? -10.627 -6.085 12.775 1.00 89.25 100 ILE A C 1
ATOM 789 O O . ILE A 1 100 ? -10.724 -7.241 12.365 1.00 89.25 100 ILE A O 1
ATOM 793 N N . LYS A 1 101 ? -10.246 -5.072 11.998 1.00 88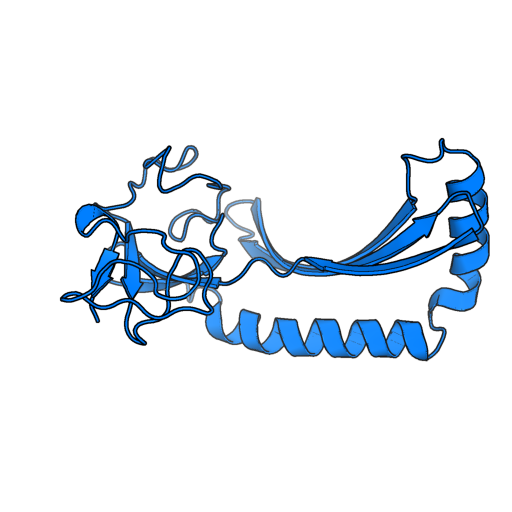.12 101 LYS A N 1
ATOM 794 C CA . LYS A 1 101 ? -9.855 -5.197 10.591 1.00 88.12 101 LYS A CA 1
ATOM 795 C C . LYS A 1 101 ? -8.433 -4.685 10.398 1.00 88.12 101 LYS A C 1
ATOM 797 O O . LYS A 1 101 ? -8.068 -3.666 10.970 1.00 88.12 101 LYS A O 1
ATOM 802 N N . VAL A 1 102 ? -7.631 -5.381 9.601 1.00 86.56 102 VAL A N 1
ATOM 803 C CA . VAL A 1 102 ? -6.292 -4.924 9.197 1.00 86.56 102 VAL A CA 1
ATOM 804 C C . VAL A 1 102 ? -6.403 -4.437 7.767 1.00 86.56 102 VAL A C 1
ATOM 806 O O . VAL A 1 102 ? -6.911 -5.180 6.940 1.00 86.56 102 VAL A O 1
ATOM 809 N N . PHE A 1 103 ? -6.015 -3.198 7.493 1.00 87.44 103 PHE A N 1
ATOM 810 C CA . PHE A 1 103 ? -6.134 -2.594 6.166 1.00 87.44 103 PHE A CA 1
ATOM 811 C C . PHE A 1 103 ? -5.016 -1.595 5.934 1.00 87.44 103 PHE A C 1
ATOM 813 O O . PHE A 1 103 ? -4.405 -1.101 6.879 1.00 87.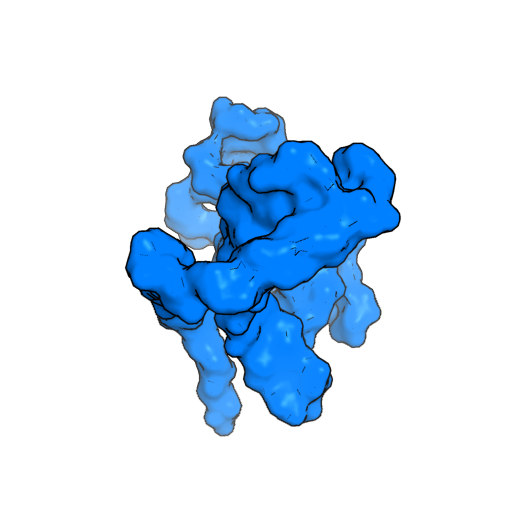44 103 PHE A O 1
ATOM 820 N N . GLN A 1 104 ? -4.790 -1.252 4.675 1.00 85.06 104 GLN A N 1
ATOM 821 C CA . GLN A 1 104 ? -3.896 -0.163 4.323 1.00 85.06 104 GLN A CA 1
ATOM 822 C C . GLN A 1 104 ? -4.308 1.166 4.924 1.00 85.06 104 GLN A C 1
ATOM 824 O O . GLN A 1 104 ? -5.497 1.504 4.960 1.00 85.06 104 GLN A O 1
ATOM 829 N N . ARG A 1 105 ? -3.299 1.945 5.327 1.00 86.12 105 ARG A N 1
ATOM 830 C CA . ARG A 1 105 ? -3.490 3.272 5.907 1.00 86.12 105 ARG A CA 1
ATOM 831 C C . ARG A 1 105 ? -4.398 4.150 5.056 1.00 86.12 105 ARG A C 1
ATOM 833 O O . ARG A 1 105 ? -5.207 4.876 5.638 1.00 86.12 105 ARG A O 1
ATOM 840 N N . ASN A 1 106 ? -4.328 4.048 3.726 1.00 87.88 106 ASN A N 1
ATOM 841 C CA . ASN A 1 106 ? -5.118 4.868 2.810 1.00 87.88 106 ASN A CA 1
ATOM 842 C C . ASN A 1 106 ? -6.376 4.168 2.281 1.00 87.88 106 ASN A C 1
ATOM 844 O O . ASN A 1 106 ? -7.147 4.797 1.578 1.00 87.88 106 ASN A O 1
ATOM 848 N N . SER A 1 107 ? -6.701 2.951 2.722 1.00 89.69 107 SER A N 1
ATOM 849 C CA . SER A 1 107 ? -7.931 2.237 2.332 1.00 89.69 107 SER A CA 1
ATOM 850 C C . SER A 1 107 ? -9.020 2.281 3.410 1.00 89.69 107 SER A C 1
ATOM 852 O O . SER A 1 107 ? -8.730 2.348 4.604 1.00 89.69 107 SER A O 1
ATOM 854 N N . CYS A 1 108 ? -10.296 2.266 3.027 1.00 91.69 108 CYS A N 1
ATOM 855 C CA . CYS A 1 108 ? -11.413 2.159 3.966 1.00 91.69 108 CYS A CA 1
ATOM 856 C C . CYS A 1 108 ? -11.595 0.703 4.441 1.00 91.69 108 CYS A C 1
ATOM 858 O O . CYS A 1 108 ? -11.885 -0.156 3.608 1.00 91.69 108 CYS A O 1
ATOM 860 N N . PRO A 1 109 ? -11.550 0.404 5.754 1.00 91.62 109 PRO A N 1
ATOM 861 C CA . PRO A 1 109 ? -11.712 -0.969 6.251 1.00 91.62 109 PRO A CA 1
ATOM 862 C C . PRO A 1 109 ? -13.136 -1.532 6.077 1.00 91.62 109 PRO A C 1
ATOM 864 O O . PRO A 1 109 ? -13.350 -2.737 6.215 1.00 91.62 109 PRO A O 1
ATOM 867 N N . HIS A 1 110 ? -14.124 -0.683 5.774 1.00 92.38 110 HIS A N 1
ATOM 868 C CA . HIS A 1 110 ? -15.498 -1.110 5.503 1.00 92.38 110 HIS A CA 1
ATOM 869 C C . HIS A 1 110 ? -15.731 -1.421 4.015 1.00 92.38 110 HIS A C 1
ATOM 871 O O . HIS A 1 110 ? -16.183 -2.516 3.664 1.00 92.38 110 HIS A O 1
ATOM 877 N N . CYS A 1 111 ? -15.434 -0.463 3.129 1.00 90.25 111 CYS A N 1
ATOM 878 C CA . CYS A 1 111 ? -15.772 -0.552 1.704 1.00 90.25 111 CYS A CA 1
ATOM 879 C C . CYS A 1 111 ? -14.585 -0.798 0.767 1.00 90.25 111 CYS A C 1
ATOM 881 O O . CYS A 1 111 ? -14.809 -0.895 -0.437 1.00 90.25 111 CYS A O 1
ATOM 883 N N . TRP A 1 112 ? -13.356 -0.870 1.287 1.00 90.12 112 TRP A N 1
ATOM 884 C CA . TRP A 1 112 ? -12.123 -1.068 0.514 1.00 90.12 112 TRP A CA 1
ATOM 885 C C . TRP A 1 112 ? -11.812 0.071 -0.474 1.00 90.12 112 TRP A C 1
ATOM 887 O O . TRP A 1 112 ? -10.994 -0.094 -1.365 1.00 90.12 112 TRP A O 1
ATOM 897 N N . GLY A 1 113 ? -12.501 1.210 -0.355 1.00 86.50 113 GLY A N 1
ATOM 898 C CA . GLY A 1 113 ? -12.279 2.381 -1.204 1.00 86.50 113 GLY A CA 1
ATOM 899 C C . GLY A 1 113 ? -11.116 3.244 -0.744 1.00 86.50 113 GLY A C 1
ATOM 900 O O . GLY A 1 113 ? -10.741 3.201 0.433 1.00 86.50 113 GLY A O 1
ATOM 901 N N . ASP A 1 114 ? -10.619 4.074 -1.655 1.00 89.75 114 ASP A N 1
ATOM 902 C CA . ASP A 1 114 ? -9.568 5.044 -1.372 1.00 89.75 114 ASP A CA 1
ATOM 903 C C . ASP A 1 114 ? -10.030 6.073 -0.343 1.00 89.75 114 ASP A C 1
ATOM 905 O O . ASP A 1 114 ? -11.130 6.631 -0.384 1.00 89.75 114 ASP A O 1
ATOM 909 N N . TRP A 1 115 ? -9.159 6.316 0.621 1.00 91.94 115 TRP A N 1
ATOM 910 C CA . TRP A 1 115 ? -9.365 7.257 1.702 1.00 91.94 115 TRP A CA 1
ATOM 911 C C . TRP A 1 115 ? -8.001 7.721 2.256 1.00 91.94 115 TRP A C 1
ATOM 913 O O . TRP A 1 115 ? -7.610 7.316 3.354 1.00 91.94 115 TRP A O 1
ATOM 923 N N . PRO A 1 116 ? -7.238 8.521 1.488 1.00 86.62 116 PRO A N 1
ATOM 924 C CA . PRO A 1 116 ? -5.830 8.823 1.771 1.00 86.62 116 PRO A CA 1
ATOM 925 C C . PRO A 1 116 ? -5.612 9.739 2.984 1.00 86.62 116 PRO A C 1
ATOM 927 O O . PRO A 1 116 ? -4.718 9.503 3.788 1.00 86.62 116 PRO A O 1
ATOM 930 N N . ASP A 1 117 ? -6.470 10.738 3.185 1.00 85.69 117 ASP A N 1
ATOM 931 C CA . ASP A 1 117 ? -6.298 11.755 4.232 1.00 85.69 117 ASP A CA 1
ATOM 932 C C . ASP A 1 117 ? -7.316 11.604 5.378 1.00 85.69 117 ASP A C 1
ATOM 934 O O . ASP A 1 117 ? -7.926 12.575 5.821 1.00 85.69 117 ASP A O 1
ATOM 938 N N . LYS A 1 118 ? -7.502 10.382 5.908 1.00 89.75 118 LYS A N 1
ATOM 939 C CA . LYS A 1 118 ? -8.579 10.063 6.881 1.00 89.75 118 LYS A CA 1
ATOM 940 C C . LYS A 1 118 ? -8.635 10.949 8.128 1.00 89.75 118 LYS A C 1
ATOM 942 O O . LYS A 1 118 ? -9.684 11.076 8.745 1.00 89.75 118 LYS A O 1
ATOM 947 N N . VAL A 1 119 ? -7.505 11.515 8.546 1.00 87.94 119 VAL A N 1
ATOM 948 C CA . VAL A 1 119 ? -7.438 12.400 9.724 1.00 87.94 119 VAL A CA 1
ATOM 949 C C . VAL A 1 119 ? -8.033 13.776 9.407 1.00 87.94 119 VAL A C 1
ATOM 951 O O . VAL A 1 119 ? -8.717 14.365 10.241 1.00 87.94 119 VAL A O 1
ATOM 954 N N . LYS A 1 120 ? -7.793 14.283 8.193 1.00 88.44 120 LYS A N 1
ATOM 955 C CA . LYS A 1 120 ? -8.259 15.598 7.738 1.00 88.44 120 LYS A CA 1
ATOM 956 C C . LYS A 1 120 ? -9.659 15.522 7.131 1.00 88.44 120 LYS A C 1
ATOM 958 O O . LYS A 1 120 ? -10.501 16.369 7.413 1.00 88.44 120 LYS A O 1
ATOM 963 N N . GLU A 1 121 ? -9.902 14.499 6.324 1.00 93.62 121 GLU A N 1
ATOM 964 C CA . GLU A 1 121 ? -11.183 14.182 5.706 1.00 93.62 121 GLU A CA 1
ATOM 965 C C . GLU A 1 121 ? -11.744 12.946 6.400 1.00 93.62 121 GLU A C 1
ATOM 967 O O . GLU A 1 121 ? -11.582 11.820 5.941 1.00 93.62 121 GLU A O 1
ATOM 972 N N . SER A 1 122 ? -12.371 13.147 7.560 1.00 94.44 122 SER A N 1
ATOM 973 C CA . SER A 1 122 ? -12.768 12.056 8.456 1.00 94.44 122 SER A CA 1
ATOM 974 C C . SER A 1 122 ? -13.940 11.216 7.975 1.00 94.44 122 SER A C 1
ATOM 976 O O . SER A 1 122 ? -14.347 10.323 8.702 1.00 94.44 122 SER A O 1
ATOM 978 N N . VAL A 1 123 ? -14.461 11.425 6.768 1.00 97.00 123 VAL A N 1
ATOM 979 C CA . VAL A 1 123 ? -15.546 10.624 6.196 1.00 97.00 123 VAL A CA 1
ATOM 980 C C . VAL A 1 123 ? -15.057 9.976 4.909 1.00 97.00 123 VAL A C 1
ATOM 982 O O . VAL A 1 123 ? -14.546 10.657 4.025 1.00 97.00 123 VAL A O 1
ATOM 985 N N . CYS A 1 124 ? -15.235 8.662 4.793 1.00 95.69 124 CYS A N 1
ATOM 986 C CA . CYS A 1 124 ? -14.927 7.919 3.583 1.00 95.69 124 CYS A CA 1
ATOM 987 C C . CYS A 1 124 ? -15.764 8.464 2.414 1.00 95.69 124 CYS A C 1
ATOM 989 O O . CYS A 1 124 ? -16.998 8.447 2.512 1.00 95.69 124 CYS A O 1
ATOM 991 N N . PRO A 1 125 ? -15.132 8.882 1.302 1.00 94.50 125 PRO A N 1
ATOM 992 C CA . PRO A 1 125 ? -15.841 9.489 0.175 1.00 94.50 125 PRO A CA 1
ATOM 993 C C . PRO A 1 125 ? -16.814 8.517 -0.505 1.00 94.50 125 PRO A C 1
ATOM 995 O O . PRO A 1 125 ? -17.811 8.941 -1.083 1.00 94.50 125 PRO A O 1
ATOM 998 N N . ASP A 1 126 ? -16.556 7.214 -0.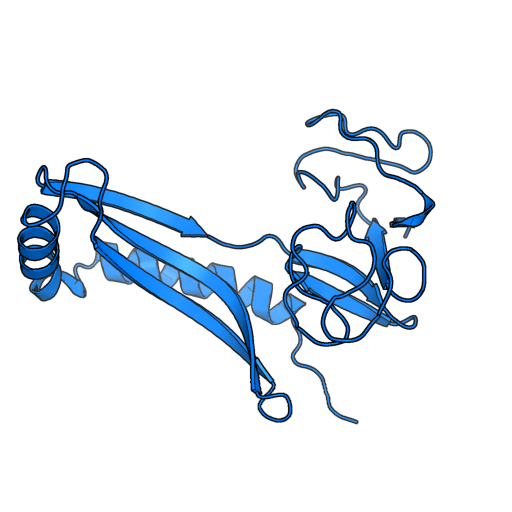387 1.00 92.75 126 ASP A N 1
ATOM 999 C CA . ASP A 1 126 ? -17.311 6.180 -1.089 1.00 92.75 126 ASP A CA 1
ATOM 1000 C C . ASP A 1 126 ? -18.519 5.650 -0.317 1.00 92.75 126 ASP A C 1
ATOM 1002 O O . ASP A 1 126 ? -19.561 5.375 -0.907 1.00 92.75 126 ASP A O 1
ATOM 1006 N N . CYS A 1 127 ? -18.374 5.424 0.994 1.00 94.25 127 CYS A N 1
ATOM 1007 C CA . CYS A 1 127 ? -19.405 4.750 1.793 1.00 94.25 127 CYS A CA 1
ATOM 1008 C C . CYS A 1 127 ? -19.911 5.558 2.989 1.00 94.25 127 CYS A C 1
ATOM 1010 O O . CYS A 1 127 ? -20.804 5.094 3.695 1.00 94.25 127 CYS A O 1
ATOM 1012 N N . GLY A 1 128 ? -19.353 6.746 3.238 1.00 95.56 128 GLY A N 1
ATOM 1013 C CA . GLY A 1 128 ? -19.792 7.628 4.319 1.00 95.56 128 GLY A CA 1
ATOM 1014 C C . GLY A 1 128 ? -19.396 7.180 5.729 1.00 95.56 128 GLY A C 1
ATOM 1015 O O . GLY A 1 128 ? -19.812 7.811 6.697 1.00 95.56 128 GLY A O 1
ATOM 1016 N N . TYR A 1 129 ? -18.606 6.112 5.871 1.00 96.69 129 TYR A N 1
ATOM 1017 C CA . TYR A 1 129 ? -18.062 5.700 7.166 1.00 96.69 129 TYR A CA 1
ATOM 1018 C C . TYR A 1 129 ? -17.104 6.753 7.710 1.00 96.69 129 TYR A C 1
ATOM 1020 O O . TYR A 1 129 ? -16.272 7.266 6.967 1.00 96.69 129 TYR A O 1
ATOM 1028 N N . GLU A 1 130 ? -17.192 7.044 9.004 1.00 97.00 130 GLU A N 1
ATOM 1029 C CA . GLU A 1 130 ? -16.456 8.138 9.626 1.00 97.00 130 GLU A CA 1
ATOM 1030 C C . GLU A 1 130 ? -15.369 7.635 10.591 1.00 97.00 130 GLU A C 1
ATOM 1032 O O . GLU A 1 130 ? -15.601 6.771 11.447 1.00 97.00 130 GLU A O 1
ATOM 1037 N N . LEU A 1 131 ? -14.168 8.207 10.462 1.00 96.06 131 LEU A N 1
ATOM 1038 C CA . LEU A 1 131 ? -13.047 7.998 11.364 1.00 96.06 131 LEU A CA 1
ATOM 1039 C C . LEU A 1 131 ? -13.322 8.713 12.690 1.00 96.06 131 LEU A C 1
ATOM 1041 O O . LEU A 1 131 ? -13.604 9.907 12.741 1.00 96.06 131 LEU A O 1
ATOM 1045 N N . GLY A 1 132 ? -13.187 7.969 13.778 1.00 94.56 132 GLY A N 1
ATOM 1046 C CA . GLY A 1 132 ? -13.543 8.356 15.135 1.00 94.56 132 GLY A CA 1
ATOM 1047 C C . GLY A 1 132 ? -14.958 7.965 15.560 1.00 94.56 132 GLY A C 1
ATOM 1048 O O . GLY A 1 132 ? -15.275 8.065 16.748 1.00 94.56 132 GLY A O 1
ATOM 1049 N N . ASN A 1 133 ? -15.778 7.462 14.632 1.00 95.00 133 ASN A N 1
ATOM 1050 C CA . ASN A 1 133 ? -17.147 7.025 14.890 1.00 95.00 133 ASN A CA 1
ATOM 1051 C C . ASN A 1 133 ? -17.322 5.530 14.570 1.00 95.00 133 ASN A C 1
ATOM 1053 O O . ASN A 1 133 ? -17.066 4.703 15.447 1.00 95.00 133 ASN A O 1
ATOM 1057 N N . GLN A 1 134 ? -17.690 5.167 13.333 1.00 96.81 134 GLN A N 1
ATOM 1058 C CA . GLN A 1 134 ? -17.813 3.760 12.915 1.00 96.81 134 GLN A CA 1
ATOM 1059 C C . GLN A 1 134 ? -16.450 3.082 12.740 1.00 96.81 134 GLN A C 1
ATOM 1061 O O . GLN A 1 134 ? -16.339 1.865 12.894 1.00 96.81 134 GLN A O 1
ATOM 1066 N N . VAL A 1 135 ? -15.415 3.864 12.419 1.00 96.69 135 VAL A N 1
ATOM 1067 C CA . VAL A 1 135 ? -14.040 3.391 12.235 1.00 96.69 135 VAL A CA 1
ATOM 1068 C C . VAL A 1 135 ? -13.137 4.071 13.251 1.00 96.69 135 VAL A C 1
ATOM 1070 O O . VAL A 1 135 ? -13.139 5.291 13.353 1.00 96.69 135 VAL A O 1
ATOM 1073 N N . LYS A 1 136 ? -12.307 3.321 13.970 1.00 95.94 136 LYS A N 1
ATOM 1074 C CA . LYS A 1 136 ? -11.215 3.865 14.794 1.00 95.94 136 LYS A CA 1
ATOM 1075 C C . LYS A 1 136 ? -9.922 3.133 14.495 1.00 95.94 136 LYS A C 1
ATOM 1077 O O . LYS A 1 136 ? -9.961 1.940 14.223 1.00 95.94 136 LYS A O 1
ATOM 1082 N N . ILE A 1 137 ? -8.785 3.814 14.574 1.00 94.38 137 ILE A N 1
ATOM 1083 C CA . ILE A 1 137 ? -7.479 3.144 14.507 1.00 94.38 137 ILE A CA 1
ATOM 1084 C C . ILE A 1 137 ? -7.238 2.460 15.854 1.00 94.38 137 ILE A C 1
ATOM 1086 O O . ILE A 1 137 ? -7.313 3.106 16.897 1.00 94.38 137 ILE A O 1
ATOM 1090 N N . LEU A 1 138 ? -6.991 1.157 15.845 1.00 93.06 138 LEU A N 1
ATOM 1091 C CA . LEU A 1 138 ? -6.668 0.390 17.040 1.00 93.06 138 LEU A CA 1
ATOM 1092 C C . LEU A 1 138 ? -5.164 0.498 17.311 1.00 93.06 138 LEU A C 1
ATOM 1094 O O . LEU A 1 138 ? -4.366 0.111 16.463 1.00 93.06 138 LEU A O 1
ATOM 1098 N N . ILE A 1 139 ? -4.799 0.998 18.491 1.00 91.56 139 ILE A N 1
ATOM 1099 C CA . ILE A 1 139 ? -3.415 1.038 18.976 1.00 91.56 139 ILE A CA 1
ATOM 1100 C C . ILE A 1 139 ? -3.310 0.072 20.152 1.00 91.56 139 ILE A C 1
ATOM 1102 O O . ILE A 1 139 ? -3.765 0.397 21.249 1.00 91.56 139 ILE A O 1
ATOM 1106 N N . ASP A 1 140 ? -2.737 -1.109 19.930 1.00 84.38 140 ASP A N 1
ATOM 1107 C CA . ASP A 1 140 ? -2.594 -2.156 20.949 1.00 84.38 140 ASP A CA 1
ATOM 1108 C C . ASP A 1 140 ? -1.135 -2.503 21.293 1.00 84.38 140 ASP A C 1
ATOM 1110 O O . ASP A 1 140 ? -0.858 -3.070 22.347 1.00 84.38 140 ASP A O 1
ATOM 1114 N N . ASP A 1 141 ? -0.180 -2.097 20.462 1.00 84.88 141 ASP A N 1
ATOM 1115 C CA . ASP A 1 141 ? 1.261 -2.302 20.646 1.00 84.88 141 ASP A CA 1
ATOM 1116 C C . ASP A 1 141 ? 2.026 -1.003 20.967 1.00 84.88 141 ASP A C 1
ATOM 1118 O O . ASP A 1 141 ? 3.261 -0.982 21.000 1.00 84.88 141 ASP A O 1
ATOM 1122 N N . ASN A 1 142 ? 1.298 0.085 21.234 1.00 89.44 142 ASN A N 1
ATOM 1123 C CA . ASN A 1 142 ? 1.832 1.437 21.403 1.00 89.44 142 ASN A CA 1
ATOM 1124 C C . ASN A 1 142 ? 2.597 1.964 20.172 1.00 89.44 142 ASN A C 1
ATOM 1126 O O . ASN A 1 142 ? 3.379 2.900 20.328 1.00 89.44 142 ASN A O 1
ATOM 1130 N N . ALA A 1 143 ? 2.433 1.397 18.972 1.00 89.12 143 ALA A N 1
ATOM 1131 C CA . ALA A 1 143 ? 3.045 1.939 17.760 1.00 89.12 143 ALA A CA 1
ATOM 1132 C C . ALA A 1 143 ? 2.321 3.213 17.296 1.00 89.12 143 ALA A C 1
ATOM 1134 O O . ALA A 1 143 ? 1.093 3.327 17.347 1.00 89.12 143 ALA A O 1
ATOM 1135 N N . CYS A 1 144 ? 3.084 4.205 16.838 1.00 89.69 144 CYS A N 1
ATOM 1136 C CA . CYS A 1 144 ? 2.531 5.446 16.314 1.00 89.69 144 CYS A CA 1
ATOM 1137 C C . CYS A 1 144 ? 1.796 5.199 14.985 1.00 89.69 144 CYS A C 1
ATOM 1139 O O . CYS A 1 144 ? 2.441 4.799 14.021 1.00 89.69 144 CYS A O 1
ATOM 1141 N N . PRO A 1 145 ? 0.504 5.546 14.837 1.00 87.62 145 PRO A N 1
ATOM 1142 C CA . PRO A 1 145 ? -0.236 5.299 13.594 1.00 87.62 145 PRO A CA 1
ATOM 1143 C C . PRO A 1 145 ? 0.175 6.214 12.425 1.00 87.62 145 PRO A C 1
ATOM 1145 O O . PRO A 1 145 ? -0.308 6.042 11.307 1.00 87.62 145 PRO A O 1
ATOM 1148 N N . HIS A 1 146 ? 1.032 7.211 12.674 1.00 87.25 146 HIS A N 1
ATOM 1149 C CA . HIS A 1 146 ? 1.506 8.152 11.657 1.00 87.25 146 HIS A CA 1
ATOM 1150 C C . HIS A 1 146 ? 2.815 7.705 11.000 1.00 87.25 146 HIS A C 1
ATOM 1152 O O . HIS A 1 146 ? 2.942 7.839 9.784 1.00 87.25 146 HIS A O 1
ATOM 1158 N N . CYS A 1 147 ? 3.776 7.210 11.792 1.00 86.69 147 CYS A N 1
ATOM 1159 C CA . CYS A 1 147 ? 5.099 6.803 11.303 1.00 86.69 147 CYS A CA 1
ATOM 1160 C C . CYS A 1 147 ? 5.441 5.328 11.533 1.00 86.69 147 CYS A C 1
ATOM 1162 O O . CYS A 1 147 ? 6.425 4.871 10.973 1.00 86.69 147 CYS A O 1
ATOM 1164 N N . LEU A 1 148 ? 4.679 4.603 12.360 1.00 85.88 148 LEU A N 1
ATOM 1165 C CA . LEU A 1 148 ? 4.864 3.189 12.731 1.00 85.88 148 LEU A CA 1
ATOM 1166 C C . LEU A 1 148 ? 6.181 2.827 13.435 1.00 85.88 148 LEU A C 1
ATOM 1168 O O . LEU A 1 148 ? 6.287 1.748 14.005 1.00 85.88 148 LEU A O 1
ATOM 1172 N N . GLU A 1 149 ? 7.159 3.728 13.459 1.00 86.31 149 GLU A N 1
ATOM 1173 C CA . GLU A 1 149 ? 8.450 3.525 14.121 1.00 86.31 149 GLU A CA 1
ATOM 1174 C C . GLU A 1 149 ? 8.439 3.958 15.591 1.00 86.31 149 GLU A C 1
ATOM 1176 O O . GLU A 1 149 ? 9.038 3.309 16.449 1.00 86.31 149 GLU A O 1
ATOM 1181 N N . GLY A 1 150 ? 7.775 5.078 15.883 1.00 90.12 150 GLY A N 1
ATOM 1182 C CA . GLY A 1 150 ? 7.752 5.664 17.219 1.00 90.12 150 GLY A CA 1
ATOM 1183 C C . GLY A 1 150 ? 6.693 5.059 18.132 1.00 90.12 150 GLY A C 1
ATOM 1184 O O . GLY A 1 150 ? 5.794 4.334 17.696 1.00 90.12 150 GLY A O 1
ATOM 1185 N N . ARG A 1 151 ? 6.781 5.397 19.416 1.00 93.19 151 ARG A N 1
ATOM 1186 C CA . ARG A 1 151 ? 5.856 4.947 20.457 1.00 93.19 151 ARG A CA 1
ATOM 1187 C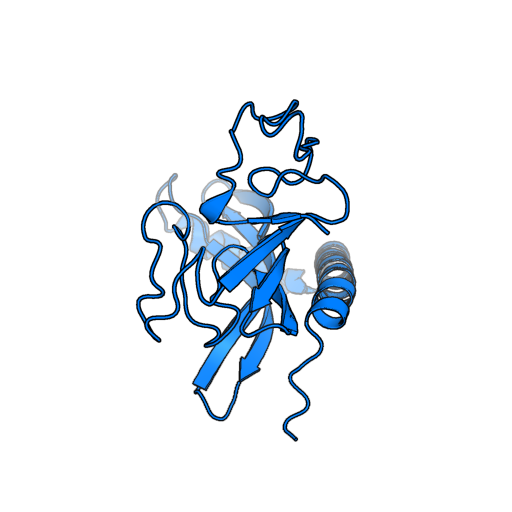 C . ARG A 1 151 ? 4.862 6.041 20.827 1.00 93.19 151 ARG A C 1
ATOM 1189 O O . ARG A 1 151 ? 5.202 7.219 20.897 1.00 93.19 151 ARG A O 1
ATOM 1196 N N . VAL A 1 152 ? 3.631 5.633 21.108 1.00 94.50 152 VAL A N 1
ATOM 1197 C CA . VAL A 1 152 ? 2.563 6.477 21.654 1.00 94.50 152 VAL A CA 1
ATOM 1198 C C . VAL A 1 152 ? 1.788 5.691 22.698 1.00 94.50 152 VAL A C 1
ATOM 1200 O O . VAL A 1 152 ? 1.618 4.483 22.582 1.00 94.50 152 VAL A O 1
ATOM 1203 N N . SER A 1 153 ? 1.277 6.369 23.716 1.00 93.00 153 SER A N 1
ATOM 1204 C CA . SER A 1 153 ? 0.381 5.760 24.694 1.00 93.00 153 SER A CA 1
ATOM 1205 C C . SER A 1 153 ? -0.756 6.708 25.037 1.00 93.00 153 SER A C 1
ATOM 1207 O O . SER A 1 153 ? -0.720 7.897 24.725 1.00 93.00 153 SER A O 1
ATOM 1209 N N . ARG A 1 154 ? -1.758 6.208 25.759 1.00 92.31 154 ARG A N 1
ATOM 1210 C CA . ARG A 1 154 ? -2.842 7.065 26.246 1.00 92.31 154 ARG A CA 1
ATOM 1211 C C . ARG A 1 154 ? -2.349 8.203 27.152 1.00 92.31 154 ARG A C 1
ATOM 1213 O O . ARG A 1 154 ? -2.959 9.266 27.181 1.00 92.31 154 ARG A O 1
ATOM 1220 N N . GLN A 1 155 ? -1.277 7.975 27.912 1.00 92.31 155 GLN A N 1
ATOM 1221 C CA . GLN A 1 155 ? -0.695 8.973 28.821 1.00 92.31 155 GLN A CA 1
ATOM 1222 C C . GLN A 1 155 ? 0.259 9.919 28.081 1.00 92.31 155 GLN A C 1
ATOM 1224 O O . GLN A 1 155 ? 0.359 11.094 28.427 1.00 92.31 155 GLN A O 1
ATOM 1229 N N . GLU A 1 156 ? 0.910 9.414 27.034 1.00 93.31 156 GLU A N 1
ATOM 1230 C CA . GLU A 1 156 ? 1.881 10.123 26.204 1.00 93.31 156 GLU A CA 1
ATOM 1231 C C . GLU A 1 156 ? 1.473 9.985 24.724 1.00 93.31 156 GLU A C 1
ATOM 1233 O O . GLU A 1 156 ? 2.038 9.176 23.988 1.00 93.31 156 GLU A O 1
ATOM 1238 N N . PRO A 1 157 ? 0.447 10.733 24.266 1.00 92.94 157 PRO A N 1
ATOM 1239 C CA . PRO A 1 157 ? -0.132 10.549 22.930 1.00 92.94 157 PRO A CA 1
ATOM 1240 C C . PRO A 1 157 ? 0.708 11.175 21.809 1.00 92.94 157 PRO A C 1
ATOM 1242 O O . PRO A 1 157 ? 0.337 11.097 20.640 1.00 92.94 157 PRO A O 1
ATOM 1245 N N . ARG A 1 158 ? 1.810 11.849 22.149 1.00 96.12 158 ARG A N 1
ATOM 1246 C CA . ARG A 1 158 ? 2.732 12.442 21.183 1.00 96.12 158 ARG A CA 1
ATOM 1247 C C . ARG A 1 158 ? 3.854 11.456 20.893 1.00 96.12 158 ARG A C 1
ATOM 1249 O O . ARG A 1 158 ? 4.512 11.003 21.820 1.00 96.12 158 ARG A O 1
ATOM 1256 N N . CYS A 1 159 ? 4.063 11.174 19.614 1.00 95.38 159 CYS A N 1
ATOM 1257 C CA . CYS A 1 159 ? 5.090 10.262 19.141 1.00 95.38 159 CYS A CA 1
ATOM 1258 C C . CYS A 1 159 ? 6.492 10.782 19.473 1.00 95.38 159 CYS A C 1
ATOM 1260 O O . CYS A 1 159 ? 6.802 11.948 19.219 1.00 95.38 159 CYS A O 1
ATOM 1262 N N . ASP A 1 160 ? 7.341 9.903 19.995 1.00 93.94 160 ASP A N 1
ATOM 1263 C CA . ASP A 1 160 ? 8.745 10.178 20.315 1.00 93.94 160 ASP A CA 1
ATOM 1264 C C . ASP A 1 160 ? 9.658 10.270 19.078 1.00 93.94 160 ASP A C 1
ATOM 1266 O O . ASP A 1 160 ? 10.699 10.922 19.141 1.00 93.94 160 ASP A O 1
ATOM 1270 N N . ALA A 1 161 ? 9.258 9.669 17.952 1.00 94.00 161 ALA A N 1
ATOM 1271 C CA . ALA A 1 161 ? 10.024 9.666 16.706 1.00 94.00 161 ALA A CA 1
ATOM 1272 C C . ALA A 1 161 ? 9.623 10.800 15.747 1.00 94.00 161 ALA A C 1
ATOM 1274 O O . ALA A 1 161 ? 10.469 11.585 15.324 1.00 94.00 161 ALA A O 1
ATOM 1275 N N . CYS A 1 162 ? 8.335 10.908 15.397 1.00 93.44 162 CYS A N 1
ATOM 1276 C CA . CYS A 1 162 ? 7.869 11.893 14.410 1.00 93.44 162 CYS A CA 1
ATOM 1277 C C . CYS A 1 162 ? 7.270 13.164 15.027 1.00 93.44 162 CYS A C 1
ATOM 1279 O O . CYS A 1 162 ? 6.994 14.121 14.310 1.00 93.44 162 CYS A O 1
ATOM 1281 N N . GLY A 1 163 ? 7.044 13.195 16.345 1.00 93.38 163 GLY A N 1
ATOM 1282 C CA . GLY A 1 163 ? 6.473 14.352 17.039 1.00 93.38 163 GLY A CA 1
ATOM 1283 C C . GLY A 1 163 ? 4.975 14.582 16.807 1.00 93.38 163 GLY A C 1
ATOM 1284 O O . GLY A 1 163 ? 4.412 15.477 17.447 1.00 93.38 163 GLY A O 1
ATOM 1285 N N . GLU A 1 164 ? 4.328 13.788 15.947 1.00 92.06 164 GLU A N 1
ATOM 1286 C CA . GLU A 1 164 ? 2.885 13.841 15.703 1.00 92.06 164 GLU A CA 1
ATOM 1287 C C . GLU A 1 164 ? 2.093 13.475 16.955 1.00 92.06 164 GLU A C 1
ATOM 1289 O O . GLU A 1 164 ? 2.498 12.626 17.754 1.00 92.06 164 GLU A O 1
ATOM 1294 N N . GLN A 1 165 ? 0.949 14.129 17.133 1.00 93.56 165 GLN A N 1
ATOM 1295 C CA . GLN A 1 165 ? 0.071 13.895 18.270 1.00 93.56 165 GLN A CA 1
ATOM 1296 C C . GLN A 1 165 ? -1.151 13.089 17.842 1.00 93.56 165 GLN A C 1
ATOM 1298 O O . GLN A 1 165 ? -1.931 13.528 17.002 1.00 93.56 165 GLN A O 1
ATOM 1303 N N . VAL A 1 166 ? -1.351 11.942 18.485 1.00 92.88 166 VAL A N 1
ATOM 1304 C CA . VAL A 1 166 ? -2.518 11.094 18.260 1.00 92.88 166 VAL A CA 1
ATOM 1305 C C . VAL A 1 166 ? -3.759 11.745 18.866 1.00 92.88 166 VAL A C 1
ATOM 1307 O O . VAL A 1 166 ? -3.822 12.024 20.067 1.00 92.88 166 VAL A O 1
ATOM 1310 N N . GLU A 1 167 ? -4.772 11.975 18.034 1.00 92.31 167 GLU A N 1
ATOM 1311 C CA . GLU A 1 167 ? -6.062 12.498 18.475 1.00 92.31 167 GLU A CA 1
ATOM 1312 C C . GLU A 1 167 ? -6.937 11.372 19.047 1.00 92.31 167 GLU A C 1
ATOM 1314 O O . GLU A 1 167 ? -7.362 10.474 18.320 1.00 92.31 167 GLU A O 1
ATOM 1319 N N . GLU A 1 168 ? -7.272 11.447 20.342 1.00 91.00 168 GLU A N 1
ATOM 1320 C CA . GLU A 1 168 ? -8.024 10.396 21.059 1.00 91.00 168 GLU A CA 1
ATOM 1321 C C . GLU A 1 168 ? -9.375 10.067 20.400 1.00 91.00 168 GLU A C 1
ATOM 1323 O O . GLU A 1 168 ? -9.830 8.927 20.461 1.00 91.00 168 GLU A O 1
ATOM 1328 N N . LYS A 1 169 ? -10.006 11.029 19.709 1.00 93.38 169 LYS A N 1
ATOM 1329 C CA . LYS A 1 169 ? -11.260 10.776 18.982 1.00 93.38 169 LYS A CA 1
ATOM 1330 C C . LYS A 1 169 ? -11.105 9.746 17.861 1.00 93.38 169 LYS A C 1
ATOM 1332 O O . LYS A 1 169 ? -12.051 9.009 17.622 1.00 93.38 169 LYS A O 1
ATOM 1337 N N . PHE A 1 170 ? -9.951 9.682 17.193 1.00 94.06 170 PHE A N 1
ATOM 1338 C CA . PHE A 1 170 ? -9.735 8.851 16.002 1.00 94.06 170 PHE A CA 1
ATOM 1339 C C . PHE A 1 170 ? -9.222 7.450 16.321 1.00 94.06 170 PHE A C 1
ATOM 1341 O O . PHE A 1 170 ? -9.182 6.592 15.435 1.00 94.06 170 PHE A O 1
ATOM 1348 N N . VAL A 1 171 ? -8.851 7.204 17.575 1.00 93.88 171 VAL A N 1
ATOM 1349 C CA . VAL A 1 171 ? -8.197 5.965 17.981 1.00 93.88 171 VAL A CA 1
ATOM 1350 C C . VAL A 1 171 ? -8.981 5.225 19.056 1.00 93.88 171 VAL A C 1
ATOM 1352 O O . VAL A 1 171 ? -9.794 5.788 19.790 1.00 93.88 171 VAL A O 1
ATOM 1355 N N . SER A 1 172 ? -8.734 3.927 19.135 1.00 94.25 172 SER A N 1
ATOM 1356 C CA . SER A 1 172 ? -9.117 3.069 20.242 1.00 94.25 172 SER A CA 1
ATOM 1357 C C . SER A 1 172 ? -7.842 2.479 20.820 1.00 94.25 172 SER A C 1
ATOM 1359 O O . SER A 1 172 ? -7.065 1.863 20.097 1.00 94.25 172 SER A O 1
ATOM 1361 N N . TRP A 1 173 ? -7.631 2.667 22.117 1.00 90.94 173 TRP A N 1
ATOM 1362 C CA . TRP A 1 173 ? -6.519 2.046 22.831 1.00 90.94 173 TRP A CA 1
ATOM 1363 C C . TRP A 1 173 ? -6.910 0.609 23.189 1.00 90.94 173 TRP A C 1
ATOM 1365 O O . TRP A 1 173 ? -7.997 0.404 23.741 1.00 90.94 173 TRP A O 1
ATOM 1375 N N . GLY A 1 174 ? -6.075 -0.353 22.796 1.00 80.69 174 GLY A N 1
ATOM 1376 C CA . GLY A 1 174 ? -6.215 -1.778 23.111 1.00 80.69 174 GLY A CA 1
ATOM 1377 C C . GLY A 1 174 ? -5.696 -2.153 24.491 1.00 80.69 174 GLY A C 1
ATOM 1378 O O . GLY A 1 174 ? -4.970 -1.338 25.105 1.00 80.69 174 GLY A O 1
#